Protein AF-V2ULX6-F1 (afdb_monomer_lite)

InterPro domains:
  IPR036259 MFS transporter superfamily [SSF103473] (5-62)
  IPR050189 Major Facilitator Superfamily Efflux Transporters [PTHR43124] (6-63)

Secondary structure (DSSP, 8-state):
---PPPHHHHHHHHHHHHHHHHHHHHHHHHHHHHHHTT--HHHHHHHHHHHHHHHHHHHHHHH-

pLDDT: mean 91.64, std 8.77, range [49.47, 97.44]

Radius of gyration: 16.72 Å; chains: 1; bounding box: 34×31×45 Å

Structure (mmCIF, N/CA/C/O backbone):
data_AF-V2ULX6-F1
#
_entry.id   AF-V2ULX6-F1
#
loop_
_atom_site.group_PDB
_atom_site.id
_atom_site.type_symbol
_atom_site.label_atom_id
_atom_site.label_alt_id
_atom_site.label_comp_id
_atom_site.label_asym_id
_atom_site.label_entity_id
_atom_site.label_seq_id
_atom_site.pdbx_PDB_ins_code
_atom_site.Cartn_x
_atom_site.Cartn_y
_atom_site.Cartn_z
_atom_site.occupancy
_atom_site.B_iso_or_equiv
_atom_site.auth_seq_id
_atom_site.auth_comp_id
_atom_site.auth_asym_id
_atom_site.auth_atom_id
_atom_site.pdbx_PDB_model_num
ATOM 1 N N . MET A 1 1 ? 17.236 20.992 -28.694 1.00 49.47 1 MET A N 1
ATOM 2 C CA . MET A 1 1 ? 16.804 19.771 -27.982 1.00 49.47 1 MET A CA 1
ATOM 3 C C . MET A 1 1 ? 15.279 19.725 -28.026 1.00 49.47 1 MET A C 1
ATOM 5 O O . MET A 1 1 ? 14.643 20.428 -27.259 1.00 49.47 1 MET A O 1
ATOM 9 N N . SER A 1 2 ? 14.681 19.044 -29.010 1.00 55.16 2 SER A N 1
ATOM 10 C CA . SER A 1 2 ? 13.216 18.925 -29.102 1.00 55.16 2 SER A CA 1
ATOM 11 C C . SER A 1 2 ? 12.800 17.700 -28.292 1.00 55.16 2 SER A C 1
ATOM 13 O O . SER A 1 2 ? 12.919 16.572 -28.765 1.00 55.16 2 SER A O 1
ATOM 15 N N . SER A 1 3 ? 12.406 17.903 -27.037 1.00 64.88 3 SER A N 1
ATOM 16 C CA . SER A 1 3 ? 11.901 16.848 -26.157 1.00 64.88 3 SER A CA 1
ATOM 17 C C . SER A 1 3 ? 10.483 16.465 -26.583 1.00 64.88 3 SER A C 1
ATOM 19 O O . SER A 1 3 ? 9.494 16.917 -26.013 1.00 64.88 3 SER A O 1
ATOM 21 N N . ARG A 1 4 ? 10.367 15.636 -27.626 1.00 77.94 4 ARG A N 1
ATOM 22 C CA . ARG A 1 4 ? 9.099 14.963 -27.924 1.00 77.94 4 ARG A CA 1
ATOM 23 C C . ARG A 1 4 ? 8.864 13.906 -26.852 1.00 77.94 4 ARG A C 1
ATOM 25 O O . ARG A 1 4 ? 9.669 12.988 -26.712 1.00 77.94 4 ARG A O 1
ATOM 32 N N . ILE A 1 5 ? 7.776 14.042 -26.098 1.00 84.56 5 ILE A N 1
ATOM 33 C CA . ILE A 1 5 ? 7.338 13.003 -25.166 1.00 84.56 5 ILE A CA 1
ATOM 34 C C . ILE A 1 5 ? 7.006 11.759 -25.996 1.00 84.56 5 ILE A C 1
ATOM 36 O O . ILE A 1 5 ? 6.147 11.802 -26.877 1.00 84.56 5 ILE A O 1
ATOM 40 N N . SER A 1 6 ? 7.732 10.669 -25.756 1.00 91.25 6 SER A N 1
ATOM 41 C CA . SER A 1 6 ? 7.466 9.385 -26.394 1.00 91.25 6 SER A CA 1
ATOM 42 C C . SER A 1 6 ? 6.316 8.675 -25.676 1.00 91.25 6 SER A C 1
ATOM 44 O O . SER A 1 6 ? 6.132 8.824 -24.467 1.00 91.25 6 SER A O 1
ATOM 46 N N . LEU A 1 7 ? 5.537 7.886 -26.421 1.00 94.81 7 LEU A N 1
ATOM 47 C CA . LEU A 1 7 ? 4.392 7.143 -25.883 1.00 94.81 7 LEU A CA 1
ATOM 48 C C . LEU A 1 7 ? 4.746 6.277 -24.649 1.00 94.81 7 LEU A C 1
ATOM 50 O O . LEU A 1 7 ? 3.976 6.298 -23.690 1.00 94.81 7 LEU A O 1
ATOM 54 N N . PRO A 1 8 ? 5.911 5.590 -24.599 1.00 95.56 8 PRO A N 1
ATOM 55 C CA . PRO A 1 8 ? 6.333 4.855 -23.405 1.00 95.56 8 PRO A CA 1
ATOM 56 C C . PRO A 1 8 ? 6.572 5.752 -22.188 1.00 95.56 8 PRO A C 1
ATOM 58 O O . PRO A 1 8 ? 6.241 5.369 -21.072 1.00 95.56 8 PRO A O 1
ATOM 61 N N . LEU A 1 9 ? 7.111 6.959 -22.390 1.00 94.81 9 LEU A N 1
ATOM 62 C CA . LEU A 1 9 ? 7.354 7.907 -21.303 1.00 94.81 9 LEU A CA 1
ATOM 63 C C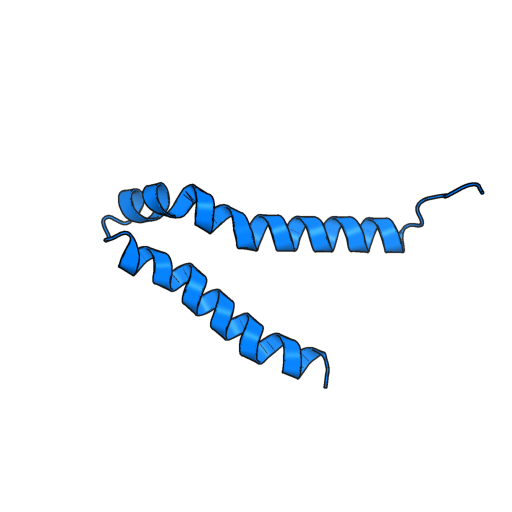 . LEU A 1 9 ? 6.037 8.440 -20.732 1.00 94.81 9 LEU A C 1
ATOM 65 O O . LEU A 1 9 ? 5.909 8.604 -19.523 1.00 94.81 9 LEU A O 1
ATOM 69 N N . LEU A 1 10 ? 5.045 8.669 -21.600 1.00 95.62 10 LEU A N 1
ATOM 70 C CA . LEU A 1 10 ? 3.700 9.046 -21.178 1.00 95.62 10 LEU A CA 1
ATOM 71 C C . LEU A 1 10 ? 3.023 7.912 -20.399 1.00 95.62 10 LEU A C 1
ATOM 73 O O . LEU A 1 10 ? 2.451 8.162 -19.343 1.00 95.62 10 LEU A O 1
ATOM 77 N N . ALA A 1 11 ? 3.126 6.670 -20.882 1.00 95.88 11 ALA A N 1
ATOM 78 C CA . ALA A 1 11 ? 2.596 5.504 -20.179 1.00 95.88 11 ALA A CA 1
ATOM 79 C C . ALA A 1 11 ? 3.252 5.327 -18.800 1.00 95.88 11 ALA A C 1
ATOM 81 O O . ALA A 1 11 ? 2.554 5.109 -17.811 1.00 95.88 11 ALA A O 1
ATOM 82 N N . LEU A 1 12 ? 4.575 5.503 -18.716 1.00 95.81 12 LEU A N 1
ATOM 83 C CA . LEU A 1 12 ? 5.317 5.472 -17.457 1.00 95.81 12 LEU A CA 1
ATOM 84 C C . LEU A 1 12 ? 4.868 6.587 -16.506 1.00 95.81 12 LEU A C 1
ATOM 86 O O . LEU A 1 12 ? 4.648 6.329 -15.328 1.00 95.81 12 LEU A O 1
ATOM 90 N N . ALA A 1 13 ? 4.693 7.811 -17.011 1.00 96.12 13 ALA A N 1
ATOM 91 C CA . ALA A 1 13 ? 4.237 8.944 -16.212 1.00 96.12 13 ALA A CA 1
ATOM 92 C C . ALA A 1 13 ? 2.819 8.731 -15.662 1.00 96.12 13 ALA A C 1
ATOM 94 O O . ALA A 1 13 ? 2.579 8.986 -14.485 1.00 96.12 13 ALA A O 1
ATOM 95 N N . ILE A 1 14 ? 1.896 8.221 -16.485 1.00 97.06 14 ILE A N 1
ATOM 96 C CA . ILE A 1 14 ? 0.533 7.881 -16.053 1.00 97.06 14 ILE A CA 1
ATOM 97 C C . ILE A 1 14 ? 0.571 6.773 -14.998 1.00 97.06 14 ILE A C 1
ATOM 99 O O . ILE A 1 14 ? -0.097 6.893 -13.976 1.00 97.06 14 ILE A O 1
ATOM 103 N N . GLY A 1 15 ? 1.372 5.725 -15.214 1.00 96.00 15 GLY A N 1
ATOM 104 C CA . GLY A 1 15 ? 1.544 4.640 -14.247 1.00 96.00 15 GLY A CA 1
ATOM 105 C C . GLY A 1 15 ? 2.076 5.144 -12.906 1.00 96.00 15 GLY A C 1
ATOM 106 O O . GLY A 1 15 ? 1.466 4.893 -11.872 1.00 96.00 15 GLY A O 1
ATOM 107 N N . ALA A 1 16 ? 3.157 5.927 -12.922 1.00 95.31 16 ALA A N 1
ATOM 108 C CA . ALA A 1 16 ? 3.738 6.515 -11.716 1.00 95.31 16 ALA A CA 1
ATOM 109 C C . ALA A 1 16 ? 2.759 7.457 -10.994 1.00 95.31 16 ALA A C 1
ATOM 111 O O . ALA A 1 16 ? 2.663 7.426 -9.768 1.00 95.31 16 ALA A O 1
ATOM 112 N N . PHE A 1 17 ? 1.996 8.261 -11.741 1.00 95.38 17 PHE A N 1
ATOM 113 C CA . PHE 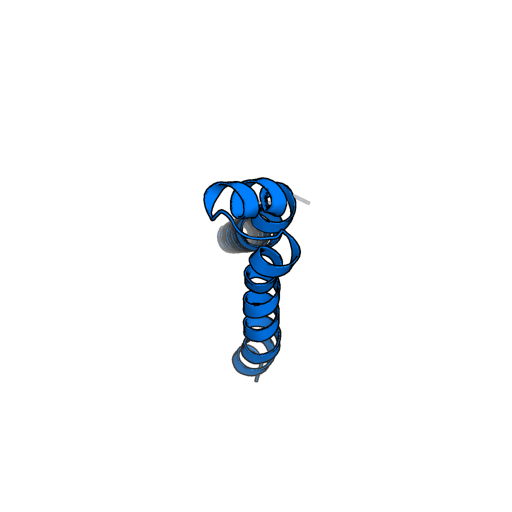A 1 17 ? 0.970 9.136 -11.178 1.00 95.38 17 PHE A CA 1
ATOM 114 C C . PHE A 1 17 ? -0.174 8.349 -10.531 1.00 95.38 17 PHE A C 1
ATOM 116 O O . PHE A 1 17 ? -0.591 8.677 -9.419 1.00 95.38 17 PHE A O 1
ATOM 123 N N . ALA A 1 18 ? -0.676 7.313 -11.205 1.00 95.69 18 ALA A N 1
ATOM 124 C CA . ALA A 1 18 ? -1.744 6.469 -10.686 1.00 95.69 18 ALA A CA 1
ATOM 125 C C . ALA A 1 18 ? -1.306 5.766 -9.396 1.00 95.69 18 ALA A C 1
ATOM 127 O O . ALA A 1 18 ? -2.014 5.864 -8.396 1.00 95.69 18 ALA A O 1
ATOM 128 N N . ILE A 1 19 ? -0.112 5.160 -9.398 1.00 93.00 19 ILE A N 1
ATOM 129 C CA . ILE A 1 19 ? 0.489 4.519 -8.221 1.00 93.00 19 ILE A CA 1
ATOM 130 C C . ILE A 1 19 ? 0.582 5.526 -7.068 1.00 93.00 19 ILE A C 1
ATOM 132 O O . ILE A 1 19 ? -0.025 5.309 -6.020 1.00 93.00 19 ILE A O 1
ATOM 136 N N . GLY A 1 20 ? 1.224 6.680 -7.283 1.00 91.25 20 GLY A N 1
ATOM 137 C CA . GLY A 1 20 ? 1.346 7.706 -6.245 1.00 91.25 20 GLY A CA 1
ATOM 138 C C . GLY A 1 20 ? -0.012 8.183 -5.716 1.00 91.25 20 GLY A C 1
ATOM 139 O O . GLY A 1 20 ? -0.215 8.291 -4.510 1.00 91.25 20 GLY A O 1
ATOM 140 N N . THR A 1 21 ? -0.992 8.401 -6.592 1.00 92.62 21 THR A N 1
ATOM 141 C CA . THR A 1 21 ? -2.337 8.818 -6.169 1.00 92.62 21 THR A CA 1
ATOM 142 C C . THR A 1 21 ? -2.990 7.771 -5.268 1.00 92.62 21 THR A C 1
ATOM 144 O O . THR A 1 21 ? -3.531 8.119 -4.218 1.00 92.62 21 THR A O 1
ATOM 147 N N . THR A 1 22 ? -2.917 6.490 -5.639 1.00 89.12 22 THR A N 1
ATOM 148 C CA . THR A 1 22 ? -3.527 5.404 -4.859 1.00 89.12 22 THR A CA 1
ATOM 149 C C . THR A 1 22 ? -2.842 5.158 -3.518 1.00 89.12 22 THR A C 1
ATOM 151 O O . THR A 1 22 ? -3.517 4.816 -2.551 1.00 89.12 22 THR A O 1
ATOM 154 N N . GLU A 1 23 ? -1.529 5.368 -3.429 1.00 88.94 23 GLU A N 1
ATOM 155 C CA . GLU A 1 23 ? -0.758 5.122 -2.206 1.00 88.94 23 GLU A CA 1
ATOM 156 C C . GLU A 1 23 ? -0.866 6.260 -1.190 1.00 88.94 23 GLU A C 1
ATOM 158 O O . GLU A 1 23 ? -0.950 6.022 0.016 1.00 88.94 23 GLU A O 1
ATOM 163 N N . PHE A 1 24 ? -0.873 7.508 -1.664 1.00 85.88 24 PHE A N 1
ATOM 164 C CA . PHE A 1 24 ? -0.811 8.679 -0.790 1.00 85.88 24 PHE A CA 1
ATOM 165 C C . PHE A 1 24 ? -2.191 9.253 -0.444 1.00 85.88 24 PHE A C 1
ATOM 167 O O . PHE A 1 24 ? -2.341 9.869 0.613 1.00 85.88 24 PHE A O 1
ATOM 174 N N . SER A 1 25 ? -3.223 9.027 -1.269 1.00 91.62 25 SER A N 1
ATOM 175 C CA . SER A 1 25 ? -4.584 9.516 -0.987 1.00 91.62 25 SER A CA 1
ATOM 176 C C . SER A 1 25 ? -5.147 9.034 0.366 1.00 91.62 25 SER A C 1
ATOM 178 O O . SER A 1 25 ? -5.665 9.875 1.111 1.00 91.62 25 SER A O 1
ATOM 180 N N . PRO A 1 26 ? -4.983 7.756 0.776 1.00 88.94 26 PRO A N 1
ATOM 181 C CA . PRO A 1 26 ? -5.461 7.282 2.077 1.00 88.94 26 PRO A CA 1
ATOM 182 C C . PRO A 1 26 ? -4.820 7.984 3.278 1.00 88.94 26 PRO A C 1
ATOM 184 O O . PRO A 1 26 ? -5.455 8.085 4.320 1.00 88.94 26 PRO A O 1
ATOM 187 N N . MET A 1 27 ? -3.591 8.500 3.157 1.00 88.00 27 MET A N 1
ATOM 188 C CA . MET A 1 27 ? -2.915 9.201 4.260 1.00 88.00 27 MET A CA 1
ATOM 189 C C . MET A 1 27 ? -3.601 10.531 4.585 1.00 88.00 27 MET A C 1
ATOM 191 O O . MET A 1 27 ? -3.753 10.880 5.754 1.00 88.00 27 MET A O 1
ATOM 195 N N . GLY A 1 28 ? -4.051 11.252 3.553 1.00 90.44 28 GLY A N 1
ATOM 196 C CA . GLY A 1 28 ? -4.788 12.509 3.708 1.00 90.44 28 GLY A CA 1
ATOM 197 C C . GLY A 1 28 ? -6.247 12.311 4.124 1.00 90.44 28 GLY A C 1
ATOM 198 O O . GLY A 1 28 ? -6.817 13.176 4.782 1.00 90.44 28 GLY A O 1
ATOM 199 N N . LEU A 1 29 ? -6.838 11.167 3.771 1.00 94.50 29 LEU A N 1
ATOM 200 C CA . LEU A 1 29 ? -8.236 10.831 4.058 1.00 94.50 29 LEU A CA 1
ATOM 201 C C . LEU A 1 29 ? -8.407 9.913 5.277 1.00 94.50 29 LEU A C 1
ATOM 203 O O . LEU A 1 29 ? -9.531 9.536 5.603 1.00 94.50 29 LEU A O 1
ATOM 207 N N . LEU A 1 30 ? -7.323 9.554 5.971 1.00 94.19 30 LEU A N 1
ATOM 208 C CA . LEU A 1 30 ? -7.349 8.591 7.075 1.00 94.19 30 LEU A CA 1
ATOM 209 C C . LEU A 1 30 ? -8.373 8.937 8.174 1.00 94.19 30 LEU A C 1
ATOM 211 O O . LEU A 1 30 ? -9.071 8.024 8.620 1.00 94.19 30 LEU A O 1
ATOM 215 N N . PRO A 1 31 ? -8.530 10.210 8.601 1.00 94.38 31 PRO A N 1
ATOM 216 C CA . PRO A 1 31 ? -9.553 10.574 9.581 1.00 94.38 31 PRO A CA 1
ATOM 217 C C . PRO A 1 31 ? -10.981 10.348 9.071 1.00 94.38 31 PRO A C 1
ATOM 219 O O . PRO A 1 31 ? -11.831 9.906 9.839 1.00 94.38 31 PRO A O 1
ATOM 222 N N . ASN A 1 32 ? -11.242 10.611 7.785 1.00 96.62 32 ASN A N 1
ATOM 223 C CA . ASN A 1 32 ? -12.538 10.355 7.154 1.00 96.62 32 ASN A CA 1
ATOM 224 C C . ASN A 1 32 ? -12.820 8.853 7.077 1.00 96.62 32 ASN A C 1
ATOM 226 O O . ASN A 1 32 ? -13.874 8.416 7.514 1.00 96.62 32 ASN A O 1
ATOM 230 N N . ILE A 1 33 ? -11.840 8.057 6.640 1.00 95.06 33 ILE A N 1
ATOM 231 C CA . ILE A 1 33 ? -11.945 6.590 6.590 1.00 95.06 33 ILE A CA 1
ATOM 232 C C . ILE A 1 33 ? -12.242 6.017 7.983 1.00 95.06 33 ILE A C 1
ATOM 234 O O . ILE A 1 33 ? -13.105 5.155 8.133 1.00 95.06 33 ILE A O 1
ATOM 238 N N . ALA A 1 34 ? -11.543 6.499 9.014 1.00 96.81 34 ALA A N 1
ATOM 239 C CA . ALA A 1 34 ? -11.774 6.078 10.392 1.00 96.81 34 ALA A CA 1
ATOM 240 C C . ALA A 1 34 ? -13.190 6.438 10.872 1.00 96.81 34 ALA A C 1
ATOM 242 O O . ALA A 1 34 ? -13.844 5.618 11.515 1.00 96.81 34 ALA A O 1
ATOM 243 N N . ASN A 1 35 ? -13.671 7.639 10.529 1.00 97.44 35 ASN A N 1
ATOM 244 C CA . ASN A 1 35 ? -15.016 8.099 10.860 1.00 97.44 35 ASN A CA 1
ATOM 245 C C . ASN A 1 35 ? -16.099 7.253 10.174 1.00 97.44 35 ASN A C 1
ATOM 247 O O . ASN A 1 35 ? -16.980 6.738 10.858 1.00 97.44 35 A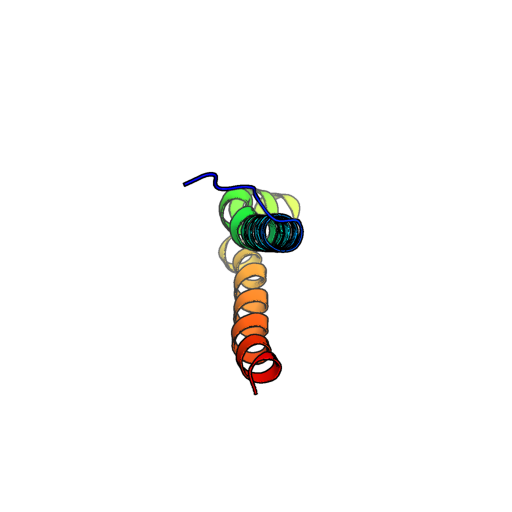SN A O 1
ATOM 251 N N . ASP A 1 36 ? -15.977 7.047 8.862 1.00 96.81 36 ASP A N 1
ATOM 252 C CA . ASP A 1 36 ? -16.945 6.308 8.046 1.00 96.81 36 ASP A CA 1
ATOM 253 C C . ASP A 1 36 ? -17.044 4.833 8.464 1.00 96.81 36 ASP A C 1
ATOM 255 O O . ASP A 1 36 ? -18.120 4.237 8.432 1.00 96.81 36 ASP A O 1
ATOM 259 N N . LEU A 1 37 ? -15.926 4.237 8.893 1.00 95.81 37 LEU A N 1
ATOM 260 C CA . LEU A 1 37 ? -15.870 2.858 9.388 1.00 95.81 37 LEU A CA 1
ATOM 261 C C . LEU A 1 37 ? -16.191 2.732 10.888 1.00 95.81 37 LEU A C 1
ATOM 263 O O . LEU A 1 37 ? -16.289 1.613 11.391 1.00 95.81 37 LEU A O 1
ATOM 267 N N . GLY A 1 38 ? -16.332 3.844 11.618 1.00 96.38 38 GLY A N 1
ATOM 268 C CA . GLY A 1 38 ? -16.576 3.844 13.064 1.00 96.38 38 GLY A CA 1
ATOM 269 C C . GLY A 1 38 ? -15.422 3.263 13.894 1.00 96.38 38 GLY A C 1
ATOM 270 O O . GLY A 1 38 ? -15.652 2.714 14.972 1.00 96.38 38 GLY A O 1
ATOM 271 N N . VAL A 1 39 ? -14.184 3.351 13.400 1.00 97.00 39 VAL A N 1
ATOM 272 C CA . VAL A 1 39 ? -12.982 2.807 14.055 1.00 97.00 39 VAL A CA 1
ATOM 273 C C . VAL A 1 39 ? -12.031 3.913 14.507 1.00 97.00 39 VAL A C 1
ATOM 275 O O . VAL A 1 39 ? -12.136 5.071 14.110 1.00 97.00 39 VAL A O 1
ATOM 278 N N . SER A 1 40 ? -11.055 3.558 15.343 1.00 96.81 40 SER A N 1
ATOM 279 C CA . SER A 1 40 ? -9.999 4.496 15.729 1.00 96.81 40 SER A CA 1
ATOM 280 C C . SER A 1 40 ? -9.061 4.810 14.551 1.00 96.81 40 SER A C 1
ATOM 282 O O . SER A 1 40 ? -8.830 3.960 13.688 1.00 96.81 40 SER A O 1
ATOM 284 N N . ILE A 1 41 ? -8.457 6.005 14.539 1.00 95.00 41 ILE A N 1
ATOM 285 C CA . ILE A 1 41 ? -7.451 6.387 13.529 1.00 95.00 41 ILE A CA 1
ATOM 286 C C . ILE A 1 41 ? -6.279 5.383 13.476 1.00 95.00 41 ILE A C 1
ATOM 288 O O . ILE A 1 41 ? -5.925 4.965 12.372 1.00 95.00 41 ILE A O 1
ATOM 292 N N . PRO A 1 42 ? -5.703 4.919 14.611 1.00 95.38 42 PRO A N 1
ATOM 293 C CA . PRO A 1 42 ? -4.681 3.870 14.585 1.00 95.38 42 PRO A CA 1
ATOM 294 C C . PRO A 1 42 ? -5.150 2.576 13.909 1.00 95.38 42 PRO A C 1
ATOM 296 O O . PRO A 1 42 ? -4.389 1.965 13.162 1.00 95.38 42 PRO A O 1
ATOM 299 N N . SER A 1 43 ? -6.409 2.175 14.125 1.00 96.00 43 SER A N 1
ATOM 300 C CA . SER A 1 43 ? -6.986 0.991 13.479 1.00 96.00 43 SER A CA 1
ATOM 301 C C . SER A 1 43 ? -7.123 1.176 11.967 1.00 96.00 43 SER A C 1
ATOM 303 O O . SER A 1 43 ? -6.736 0.286 11.216 1.00 96.00 43 SER A O 1
ATOM 305 N N . ALA A 1 44 ? -7.610 2.333 11.504 1.00 95.31 44 ALA A N 1
ATOM 306 C CA . ALA A 1 44 ? -7.669 2.654 10.074 1.00 95.31 44 ALA A CA 1
ATOM 307 C C . ALA A 1 44 ? -6.268 2.693 9.433 1.00 95.31 44 ALA A C 1
ATOM 309 O O . ALA A 1 44 ? -6.089 2.262 8.295 1.00 95.31 44 ALA A O 1
ATOM 310 N N . GLY A 1 45 ? -5.250 3.126 10.186 1.00 93.94 45 GLY A N 1
ATOM 311 C CA . GLY A 1 45 ? -3.845 3.125 9.763 1.00 93.94 45 GLY A CA 1
ATOM 312 C C . GLY A 1 45 ? -3.288 1.742 9.402 1.00 93.94 45 GLY A C 1
ATOM 313 O O . GLY A 1 45 ? -2.340 1.653 8.621 1.00 93.94 45 GLY A O 1
ATOM 314 N N . MET A 1 46 ? -3.902 0.655 9.884 1.00 95.25 46 MET A N 1
ATOM 315 C CA . MET A 1 46 ? -3.504 -0.707 9.507 1.00 95.25 46 MET A CA 1
ATOM 316 C C . MET A 1 46 ? -3.679 -0.982 8.006 1.00 95.25 46 MET A C 1
ATOM 318 O O . MET A 1 46 ? -2.955 -1.814 7.465 1.00 95.25 46 MET A O 1
ATOM 322 N N . LEU A 1 47 ? -4.567 -0.257 7.313 1.00 91.75 47 LEU A N 1
ATOM 323 C CA . LEU A 1 47 ? -4.722 -0.344 5.854 1.00 91.75 47 LEU A CA 1
ATOM 324 C C . LEU A 1 47 ? -3.431 0.060 5.126 1.00 91.75 47 LEU A C 1
ATOM 326 O O . LEU A 1 47 ? -2.967 -0.645 4.231 1.00 91.75 47 LEU A O 1
ATOM 330 N N . ILE A 1 48 ? -2.814 1.161 5.561 1.00 92.50 48 ILE A N 1
ATOM 331 C CA . ILE A 1 48 ? -1.543 1.654 5.010 1.00 92.50 48 ILE A CA 1
ATOM 332 C C . ILE A 1 48 ? -0.411 0.678 5.351 1.00 92.50 48 ILE A C 1
ATOM 334 O O . ILE A 1 48 ? 0.456 0.403 4.526 1.00 92.50 48 ILE A O 1
ATOM 338 N N . MET A 1 49 ? -0.428 0.117 6.561 1.00 93.69 49 MET A N 1
ATOM 339 C CA . MET A 1 49 ? 0.599 -0.824 7.008 1.00 93.69 49 MET A CA 1
ATOM 340 C C . MET A 1 49 ? 0.544 -2.149 6.231 1.00 93.69 49 MET A C 1
ATOM 342 O O . MET A 1 49 ? 1.581 -2.652 5.800 1.00 93.69 49 MET A O 1
ATOM 346 N N . GLY A 1 50 ? -0.658 -2.672 5.966 1.00 93.94 50 GLY A N 1
ATOM 347 C CA . GLY A 1 50 ? -0.858 -3.846 5.113 1.00 93.94 50 GLY A CA 1
ATOM 348 C C . GLY A 1 50 ? -0.351 -3.624 3.686 1.00 93.94 50 GLY A C 1
ATOM 349 O O . GLY A 1 50 ? 0.339 -4.485 3.141 1.00 93.94 50 GLY A O 1
ATOM 350 N N . TYR A 1 51 ? -0.610 -2.442 3.113 1.00 91.81 51 TYR A N 1
ATOM 351 C CA . TYR A 1 51 ? -0.034 -2.046 1.827 1.00 91.81 51 TYR A CA 1
ATOM 352 C C . TYR A 1 51 ? 1.502 -2.038 1.860 1.00 91.81 51 TYR A C 1
ATOM 354 O O . TYR A 1 51 ? 2.145 -2.664 1.016 1.00 91.81 51 TYR A O 1
ATOM 362 N N . ALA A 1 52 ? 2.095 -1.387 2.865 1.00 93.19 52 ALA A N 1
ATOM 363 C CA . ALA A 1 52 ? 3.545 -1.288 3.013 1.00 93.19 52 ALA A CA 1
ATOM 364 C C . ALA A 1 52 ? 4.221 -2.667 3.104 1.00 93.19 52 ALA A C 1
ATOM 366 O O . ALA A 1 52 ? 5.263 -2.879 2.487 1.00 93.19 52 ALA A O 1
ATOM 367 N N . LEU A 1 53 ? 3.612 -3.625 3.813 1.00 96.25 53 LEU A N 1
ATOM 368 C CA . LEU A 1 53 ? 4.084 -5.013 3.854 1.00 96.25 53 LEU A CA 1
ATOM 369 C C . LEU A 1 53 ? 4.000 -5.694 2.483 1.00 96.25 53 LEU A C 1
ATOM 371 O O . LEU A 1 53 ? 4.933 -6.390 2.083 1.00 96.25 53 LEU A O 1
ATOM 375 N N . GLY A 1 54 ? 2.911 -5.469 1.745 1.00 93.88 54 GLY A N 1
ATOM 376 C CA . GLY A 1 54 ? 2.759 -5.952 0.3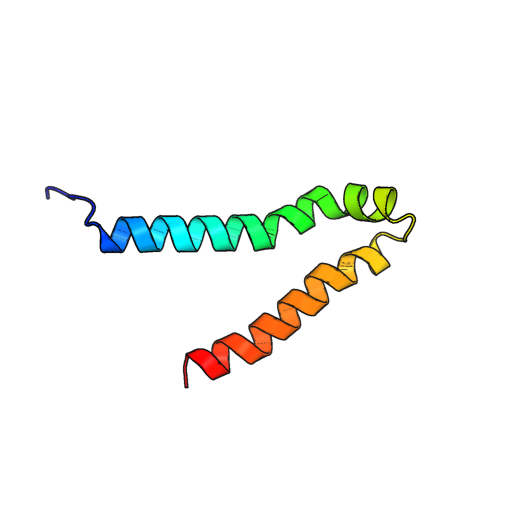74 1.00 93.88 54 GLY A CA 1
ATOM 377 C C . GLY A 1 54 ? 3.872 -5.445 -0.544 1.00 93.88 54 GLY A C 1
ATOM 378 O O . GLY A 1 54 ? 4.488 -6.242 -1.246 1.00 93.88 54 GLY A O 1
ATOM 379 N N . VAL A 1 55 ? 4.194 -4.149 -0.487 1.00 93.19 55 VAL A N 1
ATOM 380 C CA . VAL A 1 55 ? 5.303 -3.551 -1.253 1.00 93.19 55 VAL A CA 1
ATOM 381 C C . VAL A 1 55 ? 6.656 -4.094 -0.803 1.00 93.19 55 VAL A C 1
ATOM 383 O O . VAL A 1 55 ? 7.477 -4.450 -1.647 1.00 93.19 55 VAL A O 1
ATOM 386 N N . MET A 1 56 ? 6.877 -4.201 0.512 1.00 95.00 56 MET A N 1
ATOM 387 C CA . MET A 1 56 ? 8.117 -4.722 1.097 1.00 95.00 56 MET A CA 1
ATOM 388 C C . MET A 1 56 ? 8.467 -6.107 0.545 1.00 95.00 56 MET A C 1
ATOM 390 O O . MET A 1 56 ? 9.636 -6.392 0.302 1.00 95.00 56 MET A O 1
ATOM 394 N N . LEU A 1 57 ? 7.463 -6.962 0.343 1.00 96.19 57 LEU A N 1
ATOM 395 C CA . LEU A 1 57 ? 7.641 -8.310 -0.193 1.00 96.19 57 LEU A CA 1
ATOM 396 C C . LEU A 1 57 ? 7.603 -8.338 -1.725 1.00 96.19 57 LEU A C 1
ATOM 398 O O . LEU A 1 57 ? 8.414 -9.013 -2.354 1.00 96.19 57 LEU A O 1
ATOM 402 N N . GLY A 1 58 ? 6.672 -7.604 -2.332 1.00 94.69 58 GLY A N 1
ATOM 403 C CA . GLY A 1 58 ? 6.425 -7.626 -3.770 1.00 94.69 58 GLY A CA 1
ATOM 404 C C . GLY A 1 58 ? 7.545 -6.994 -4.591 1.00 94.69 58 GLY A C 1
ATOM 405 O O . GLY A 1 58 ? 7.914 -7.541 -5.626 1.00 94.69 58 GLY A O 1
ATOM 406 N N . ALA A 1 59 ? 8.127 -5.881 -4.137 1.00 93.44 59 ALA A N 1
ATOM 407 C CA . ALA A 1 59 ? 9.175 -5.192 -4.891 1.00 93.44 59 ALA A CA 1
ATOM 408 C C . ALA A 1 59 ? 10.439 -6.057 -5.097 1.00 93.44 59 ALA A C 1
ATOM 410 O O . ALA A 1 59 ? 10.894 -6.150 -6.241 1.00 93.44 59 ALA A O 1
ATOM 411 N N . PRO A 1 60 ? 10.976 -6.756 -4.072 1.00 94.31 60 PRO A N 1
ATOM 412 C CA . PRO A 1 60 ? 12.036 -7.741 -4.274 1.00 94.31 60 PRO A CA 1
ATOM 413 C C . PRO A 1 60 ? 11.650 -8.850 -5.257 1.00 94.31 60 PRO A C 1
ATOM 415 O O . PRO A 1 60 ? 12.427 -9.145 -6.155 1.00 94.31 60 PRO A O 1
ATOM 418 N N . ILE A 1 61 ? 10.445 -9.422 -5.135 1.00 96.12 61 ILE A N 1
ATOM 419 C CA . ILE A 1 61 ? 9.988 -10.527 -5.998 1.00 96.12 61 ILE A CA 1
ATOM 420 C C . ILE A 1 61 ? 9.907 -10.108 -7.469 1.00 96.12 61 ILE A C 1
ATOM 422 O O . ILE A 1 61 ? 10.240 -10.897 -8.339 1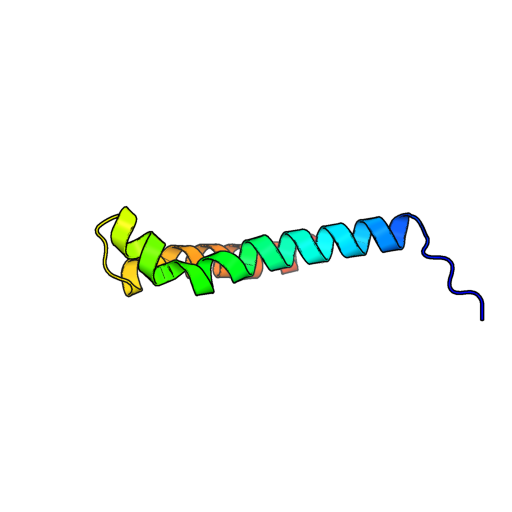.00 96.12 61 ILE A O 1
ATOM 426 N N . MET A 1 62 ? 9.469 -8.881 -7.754 1.00 91.69 62 MET A N 1
ATOM 427 C CA . MET A 1 62 ? 9.365 -8.372 -9.127 1.00 91.69 62 MET A CA 1
ATOM 428 C C . MET A 1 62 ? 10.723 -7.990 -9.731 1.00 91.69 62 MET A C 1
ATOM 430 O O . MET A 1 62 ? 10.830 -7.849 -10.947 1.00 91.69 62 MET A O 1
ATOM 434 N N . THR A 1 63 ? 11.729 -7.752 -8.884 1.00 90.50 63 THR A N 1
ATOM 435 C CA . THR A 1 63 ? 13.071 -7.322 -9.305 1.00 90.50 63 THR A CA 1
ATOM 436 C C . THR A 1 63 ? 14.031 -8.500 -9.501 1.00 90.50 63 THR A C 1
ATOM 438 O O . THR A 1 63 ? 14.952 -8.387 -10.310 1.00 90.50 63 THR A O 1
ATOM 441 N N . LEU A 1 64 ? 13.850 -9.590 -8.746 1.00 79.31 64 LEU A N 1
ATOM 442 C CA . LEU A 1 64 ? 14.616 -10.841 -8.852 1.00 79.31 64 LEU A CA 1
ATOM 443 C C . LEU A 1 64 ? 14.208 -11.656 -10.087 1.00 79.31 64 LEU A C 1
ATOM 445 O O . LEU A 1 64 ? 15.122 -12.273 -10.679 1.00 79.31 64 LEU A O 1
#

Foldseek 3Di:
DPPDQDPVNVVVVVVVVVVCCVLCVCVVCLVVQCVVVVHDSVVSCVVNVVVVVCCVPVVVVVVD

Sequence (64 aa):
MSSRISLPLLALAIGAFAIGTTEFSPMGLLPNIANDLGVSIPSAGMLIMGYALGVMLGAP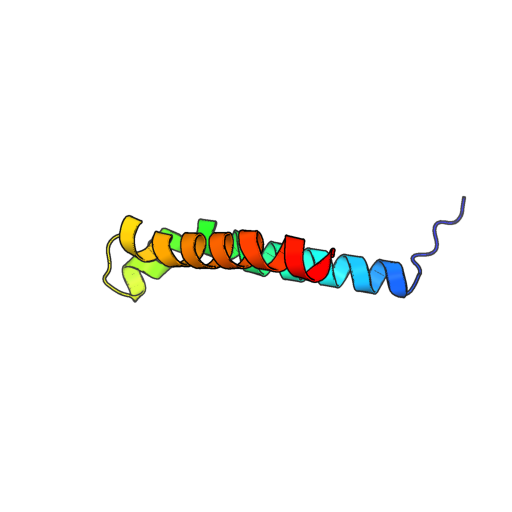IMTL

Organism: NCBI:txid1120928